Protein AF-A0A5C7JD33-F1 (afdb_monomer_lite)

pLDDT: mean 82.33, std 18.72, range [32.34, 96.62]

Radius of gyration: 14.97 Å; chains: 1; bounding box: 42×30×40 Å

Secondary structure (D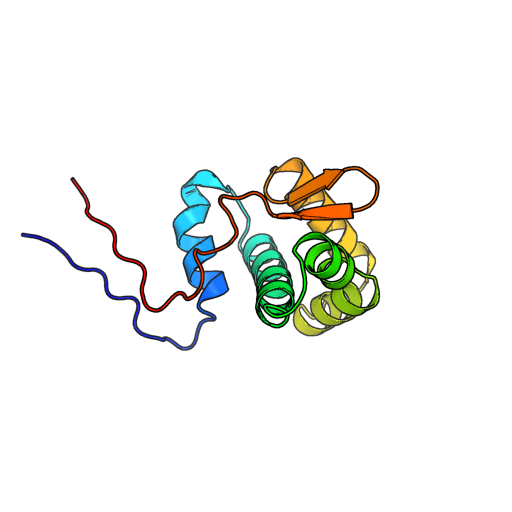SSP, 8-state):
----------SS-HHHHHHHHHHHHH---HHHHHHHHHHHHHHHT-TTS-HHHHHHHHTSHHHHHHHHHHTT-S-THHHHHHHHHHHHTTSEEEETTEEEE-TTTS--SS-S-------

Sequence (119 aa):
MNKIIELKKSELDPTRQYLLLLNGILNLTPIEITVLAEFIDIYLKMDDLDVNDRNKITFSTPSRNIVSKNMKFKSKVSVNNYLKVLKDKKVINFADGIYSFSNVVLPPVPLTSVTFRLI

Foldseek 3Di:
DWDWDWPDPPPDDPLLVLVVVCCVPLVDDSLLSLLLSLLLVQLVVPPVDDQQVSQCVSPDPVNLVVSCVVSVPPDSVVSVVSVVVCCVSVQWHADPNTIHGDPSSRDDPPPPTDTDTDD

Structure (mmCIF, N/CA/C/O backbone):
data_AF-A0A5C7JD33-F1
#
_entry.id   AF-A0A5C7JD33-F1
#
loop_
_atom_site.group_PDB
_atom_site.id
_atom_site.type_symbol
_atom_site.label_atom_id
_atom_site.label_alt_id
_atom_site.label_comp_id
_atom_site.label_asym_id
_atom_site.label_entity_id
_atom_site.label_seq_id
_atom_site.pdbx_PDB_ins_code
_atom_site.Cartn_x
_atom_site.Cartn_y
_atom_site.Cartn_z
_atom_site.occupancy
_atom_site.B_iso_or_equiv
_atom_site.auth_seq_id
_atom_site.auth_comp_id
_atom_site.auth_asym_id
_atom_site.auth_atom_id
_atom_site.pdbx_PDB_model_num
ATOM 1 N N . MET A 1 1 ? -25.732 -15.287 -24.789 1.00 40.75 1 MET A N 1
ATOM 2 C CA . MET A 1 1 ? -25.759 -13.816 -24.606 1.00 40.75 1 MET A CA 1
ATOM 3 C C . MET A 1 1 ? -24.519 -13.415 -23.828 1.00 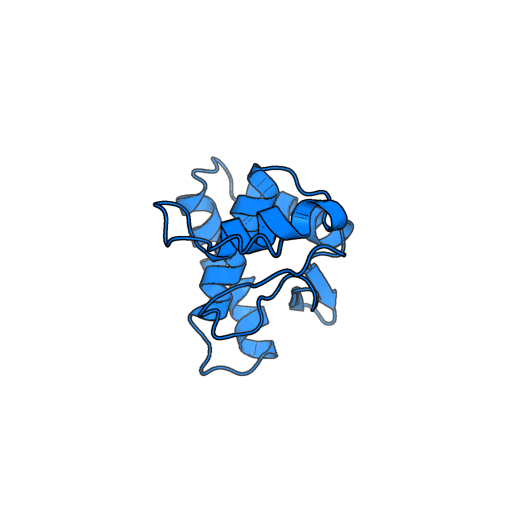40.75 1 MET A C 1
ATOM 5 O O . MET A 1 1 ? -24.412 -13.785 -22.668 1.00 40.75 1 MET A O 1
ATOM 9 N N . ASN A 1 2 ? 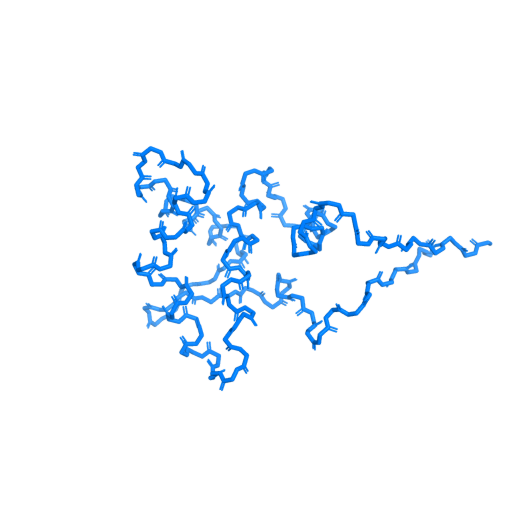-23.574 -12.714 -24.455 1.00 32.34 2 ASN A N 1
ATOM 10 C CA . ASN A 1 2 ? -22.410 -12.176 -23.749 1.00 32.34 2 ASN A CA 1
ATOM 11 C C . ASN A 1 2 ? -22.866 -10.951 -22.943 1.00 32.34 2 ASN A C 1
ATOM 13 O O . ASN A 1 2 ? -23.315 -9.970 -23.532 1.00 32.34 2 ASN A O 1
ATOM 17 N N . LYS A 1 3 ? -22.793 -11.008 -21.609 1.00 34.25 3 LYS A N 1
ATOM 18 C CA . LYS A 1 3 ? -22.976 -9.825 -20.757 1.00 34.25 3 LYS A CA 1
ATOM 19 C C . LYS A 1 3 ? -21.626 -9.132 -20.619 1.00 34.25 3 LYS A C 1
ATOM 21 O O . LYS A 1 3 ? -20.737 -9.649 -19.952 1.00 34.25 3 LYS A O 1
ATOM 26 N N . ILE A 1 4 ? -21.484 -7.981 -21.265 1.00 42.28 4 ILE A N 1
ATOM 27 C CA . ILE A 1 4 ? -20.350 -7.081 -21.060 1.00 42.28 4 ILE A CA 1
ATOM 28 C C . ILE A 1 4 ? -20.682 -6.240 -19.826 1.00 42.28 4 ILE A C 1
ATOM 30 O O . ILE A 1 4 ? -21.683 -5.524 -19.819 1.00 42.28 4 ILE A O 1
ATOM 34 N N . ILE A 1 5 ? -19.886 -6.374 -18.764 1.00 49.19 5 ILE A N 1
ATOM 35 C CA . ILE A 1 5 ? -19.949 -5.475 -17.608 1.00 49.19 5 ILE A CA 1
ATOM 36 C C . ILE A 1 5 ? -18.917 -4.384 -17.859 1.00 49.19 5 ILE A C 1
ATOM 38 O O . ILE A 1 5 ? -17.718 -4.613 -17.734 1.00 49.19 5 ILE A O 1
ATOM 42 N N . GLU A 1 6 ? -19.393 -3.213 -18.259 1.00 43.91 6 GLU A N 1
ATOM 43 C CA . GLU A 1 6 ? -18.556 -2.044 -18.483 1.00 43.91 6 GLU A CA 1
ATOM 44 C C . GLU A 1 6 ? -18.485 -1.238 -17.180 1.00 43.91 6 GLU A C 1
ATOM 46 O O . GLU A 1 6 ? -19.495 -0.715 -16.696 1.00 43.91 6 GLU A O 1
ATOM 51 N N . LEU A 1 7 ? -17.297 -1.165 -16.575 1.00 47.56 7 LEU A N 1
ATOM 52 C CA . LEU A 1 7 ? -17.059 -0.303 -15.421 1.00 47.56 7 LEU A CA 1
ATOM 53 C C . LEU A 1 7 ? -17.015 1.146 -15.911 1.00 47.56 7 LEU A C 1
ATOM 55 O O . LEU A 1 7 ? -15.969 1.661 -16.303 1.00 47.56 7 LEU A O 1
ATOM 59 N N . LYS A 1 8 ? -18.171 1.815 -15.914 1.00 44.53 8 LYS A N 1
ATOM 60 C CA . LYS A 1 8 ? -18.211 3.272 -16.062 1.00 44.53 8 LYS A CA 1
ATOM 61 C C . LYS A 1 8 ? -17.364 3.871 -14.944 1.00 44.53 8 LYS A C 1
ATOM 63 O O . LYS A 1 8 ? -17.480 3.427 -13.804 1.00 44.53 8 LYS A O 1
ATOM 68 N N . LYS A 1 9 ? -16.550 4.878 -15.280 1.00 44.44 9 LYS A N 1
ATOM 69 C CA . LYS A 1 9 ? -15.815 5.755 -14.355 1.00 44.44 9 LYS A CA 1
ATOM 70 C C . LYS A 1 9 ? -16.811 6.402 -13.383 1.00 44.44 9 LYS A C 1
ATOM 72 O O . LYS A 1 9 ? -17.263 7.521 -13.592 1.00 44.44 9 LYS A O 1
ATOM 77 N N . SER A 1 10 ? -17.261 5.634 -12.402 1.00 43.84 10 SER A N 1
ATOM 78 C CA . SER A 1 10 ? -18.130 6.082 -11.331 1.00 43.84 10 SER A CA 1
ATOM 79 C C . SER A 1 10 ? -17.274 6.827 -10.317 1.00 43.84 10 SER A C 1
ATOM 81 O O . SER A 1 10 ? -16.047 6.789 -10.368 1.00 43.84 10 SER A O 1
ATOM 83 N N . GLU A 1 11 ? -17.918 7.515 -9.389 1.00 51.97 11 GLU A N 1
ATOM 84 C CA . GLU A 1 11 ? -17.321 8.333 -8.326 1.00 51.97 11 GLU A CA 1
ATOM 85 C C . GLU A 1 11 ? -16.336 7.580 -7.394 1.00 51.97 11 GLU A C 1
ATOM 87 O O . GLU A 1 11 ? -15.811 8.156 -6.445 1.00 51.97 11 GLU A O 1
ATOM 92 N N . LEU A 1 12 ? -16.077 6.292 -7.650 1.00 55.78 12 LEU A N 1
ATOM 93 C CA . LEU A 1 12 ? -15.148 5.432 -6.930 1.00 55.78 12 LEU A CA 1
ATOM 94 C C . LEU A 1 12 ? -13.841 5.249 -7.706 1.00 55.78 12 LEU A C 1
ATOM 96 O O . LEU A 1 12 ? -13.860 4.878 -8.878 1.00 55.78 12 LEU A O 1
ATOM 100 N N . ASP A 1 13 ? -12.725 5.420 -6.998 1.00 75.75 13 ASP A N 1
ATOM 101 C CA . ASP A 1 13 ? -11.361 5.188 -7.478 1.00 75.75 13 ASP A CA 1
ATOM 102 C C . ASP A 1 13 ? -11.217 3.849 -8.262 1.00 75.75 13 ASP A C 1
ATOM 104 O O . ASP A 1 13 ? -11.573 2.785 -7.731 1.00 75.75 13 ASP A O 1
ATOM 108 N N . PRO A 1 14 ? -10.720 3.875 -9.521 1.00 79.25 14 PRO A N 1
ATOM 109 C CA . PRO A 1 14 ? -10.504 2.686 -10.347 1.00 79.25 14 PRO A CA 1
ATOM 110 C C . PRO A 1 14 ? -9.651 1.599 -9.683 1.00 79.25 14 PRO A C 1
ATOM 112 O O . PRO A 1 14 ? -9.951 0.412 -9.846 1.00 79.25 14 PRO A O 1
ATOM 115 N N . THR A 1 15 ? -8.633 1.977 -8.905 1.00 87.31 15 THR A N 1
ATOM 116 C CA . THR A 1 15 ? -7.768 1.025 -8.195 1.00 87.31 15 THR A CA 1
ATOM 117 C C . THR A 1 15 ? -8.576 0.239 -7.165 1.00 87.31 15 THR A C 1
ATOM 119 O O . THR A 1 15 ? -8.535 -0.995 -7.123 1.00 87.31 15 THR A O 1
ATOM 122 N N . ARG A 1 16 ? -9.408 0.929 -6.382 1.00 88.69 16 ARG A N 1
ATOM 123 C CA . ARG A 1 16 ? -10.329 0.290 -5.437 1.00 88.69 16 ARG A CA 1
ATOM 124 C C . ARG A 1 16 ? -11.321 -0.656 -6.116 1.00 88.69 16 ARG A C 1
ATOM 126 O O . ARG A 1 16 ? -11.585 -1.731 -5.577 1.00 88.69 16 ARG A O 1
ATOM 133 N N . GLN A 1 17 ? -11.870 -0.295 -7.278 1.00 85.56 17 GLN A N 1
ATOM 134 C CA . GLN A 1 17 ? -12.785 -1.178 -8.020 1.00 85.56 17 GLN A CA 1
ATOM 135 C C . GLN A 1 17 ? -12.090 -2.456 -8.495 1.00 85.56 17 GLN A C 1
ATOM 137 O O . GLN A 1 17 ? -12.632 -3.549 -8.327 1.00 85.56 17 GLN A O 1
ATOM 142 N N . TYR A 1 18 ? -10.873 -2.328 -9.024 1.00 86.75 18 TYR A N 1
ATOM 143 C CA . TYR A 1 18 ? -10.045 -3.467 -9.412 1.00 86.75 18 TYR A CA 1
ATOM 144 C C . TYR A 1 18 ? -9.812 -4.424 -8.233 1.00 86.75 18 TYR A C 1
ATOM 146 O O . TYR A 1 18 ? -10.055 -5.627 -8.341 1.00 86.75 18 TYR A O 1
ATOM 154 N N . LEU A 1 19 ? -9.437 -3.893 -7.068 1.00 90.56 19 LEU A N 1
ATOM 155 C CA . LEU A 1 19 ? -9.217 -4.706 -5.869 1.00 90.56 19 LEU A CA 1
ATOM 156 C C . LEU A 1 19 ? -10.499 -5.369 -5.347 1.00 90.56 19 LEU A C 1
ATOM 158 O O . LEU A 1 19 ? -10.441 -6.504 -4.876 1.00 90.56 19 LEU A O 1
ATOM 162 N N . LEU A 1 20 ? -11.655 -4.701 -5.445 1.00 90.56 20 LEU A N 1
ATOM 163 C CA . LEU A 1 20 ? -12.949 -5.285 -5.071 1.00 90.56 20 LEU A CA 1
ATOM 164 C C . LEU A 1 20 ? -13.289 -6.512 -5.925 1.00 90.56 20 LEU A C 1
ATOM 166 O O . LEU A 1 20 ? -13.802 -7.495 -5.392 1.00 90.56 20 LEU A O 1
ATOM 170 N N . LEU A 1 21 ? -12.961 -6.484 -7.218 1.00 87.12 21 LEU A N 1
ATOM 171 C CA . LEU A 1 21 ? -13.149 -7.626 -8.116 1.00 87.12 21 LEU A CA 1
ATOM 172 C C . LEU A 1 21 ? -12.237 -8.799 -7.749 1.00 87.12 21 LEU A C 1
ATOM 174 O O . LEU A 1 21 ? -12.673 -9.949 -7.744 1.00 87.12 21 LEU A O 1
ATOM 178 N N . LEU A 1 22 ? -10.987 -8.511 -7.389 1.00 87.88 22 LEU A N 1
ATOM 179 C CA . LEU A 1 22 ? -10.038 -9.529 -6.939 1.00 87.88 22 LEU A CA 1
ATOM 180 C C . LEU A 1 22 ? -10.328 -10.047 -5.528 1.00 87.88 22 LEU A C 1
ATOM 182 O O . LEU A 1 22 ? -9.745 -11.049 -5.108 1.00 87.88 22 LEU A O 1
ATOM 186 N N . ASN A 1 23 ? -11.220 -9.399 -4.777 1.00 90.25 23 ASN A N 1
ATOM 187 C CA . ASN A 1 23 ? -11.369 -9.672 -3.355 1.00 90.25 23 ASN A CA 1
ATOM 188 C C . ASN A 1 23 ? -11.886 -11.082 -3.032 1.00 90.25 23 ASN A C 1
ATOM 190 O O . ASN A 1 23 ? -11.648 -11.572 -1.930 1.00 90.25 23 ASN A O 1
ATOM 194 N N . GLY A 1 24 ? -12.518 -11.767 -3.993 1.00 83.62 24 GLY A N 1
ATOM 195 C CA . GLY A 1 24 ? -12.850 -13.192 -3.862 1.00 83.62 24 GLY A CA 1
ATOM 196 C C . GLY A 1 24 ? -11.620 -14.092 -3.666 1.00 83.62 24 GLY A C 1
ATOM 197 O O . GLY A 1 24 ? -11.741 -15.176 -3.106 1.00 83.62 24 GLY A O 1
ATOM 198 N N . ILE A 1 25 ? -10.439 -13.624 -4.080 1.00 86.31 25 ILE A N 1
ATOM 199 C CA . ILE A 1 25 ? -9.143 -14.295 -3.906 1.00 86.31 25 ILE A CA 1
ATOM 200 C C . ILE A 1 25 ? -8.355 -13.653 -2.756 1.00 86.31 25 ILE A C 1
ATOM 202 O O . ILE A 1 25 ? -7.737 -14.355 -1.960 1.00 86.31 25 ILE A O 1
ATOM 206 N N . LEU A 1 26 ? -8.372 -12.318 -2.657 1.00 89.31 26 LEU A N 1
ATOM 207 C CA . LEU A 1 26 ? -7.541 -11.580 -1.697 1.00 89.31 26 LEU A CA 1
ATOM 208 C C . LEU A 1 26 ?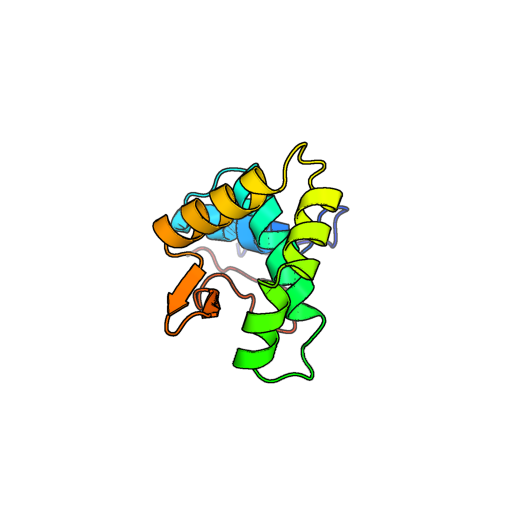 -8.068 -11.641 -0.253 1.00 89.31 26 LEU A C 1
ATOM 210 O O . LEU A 1 26 ? -7.291 -11.463 0.686 1.00 89.31 26 LEU A O 1
ATOM 214 N N . ASN A 1 27 ? -9.372 -11.886 -0.070 1.00 92.44 27 ASN A N 1
ATOM 215 C CA . ASN A 1 27 ? -10.042 -11.971 1.232 1.00 92.44 27 ASN A CA 1
ATOM 216 C C . ASN A 1 27 ? -9.710 -10.782 2.162 1.00 92.44 27 ASN A C 1
ATOM 218 O O . ASN A 1 27 ? -9.341 -10.941 3.333 1.00 92.44 27 ASN A O 1
ATOM 222 N N . LEU A 1 28 ? -9.783 -9.568 1.615 1.00 94.75 28 LEU A N 1
ATOM 223 C CA . LEU A 1 28 ? -9.542 -8.309 2.312 1.00 94.75 28 LEU A CA 1
ATOM 224 C C . LEU A 1 28 ? -10.846 -7.710 2.840 1.00 94.75 28 LEU A C 1
ATOM 226 O O . LEU A 1 28 ? -11.910 -7.797 2.219 1.00 94.75 28 LEU A O 1
ATOM 230 N N . THR A 1 29 ? -10.758 -7.058 3.995 1.00 95.69 29 THR A N 1
ATOM 231 C CA . THR A 1 29 ? -11.861 -6.254 4.530 1.00 95.69 29 THR A CA 1
ATOM 232 C C . THR A 1 29 ? -12.000 -4.942 3.743 1.00 95.69 29 THR A C 1
ATOM 234 O O . THR A 1 29 ? -11.035 -4.488 3.123 1.00 95.69 29 THR A O 1
ATOM 237 N N . PRO A 1 30 ? -13.160 -4.258 3.785 1.00 93.31 30 PRO A N 1
ATOM 238 C CA . PRO A 1 30 ? -13.347 -3.001 3.055 1.00 93.31 30 PRO A CA 1
ATOM 239 C C . PRO A 1 30 ? -12.297 -1.927 3.380 1.00 93.31 30 PRO A C 1
ATOM 241 O O . PRO A 1 30 ? -11.896 -1.157 2.503 1.00 93.31 30 PRO A O 1
ATOM 244 N N . ILE A 1 31 ? -11.830 -1.884 4.633 1.00 93.38 31 ILE A N 1
ATOM 245 C CA . ILE A 1 31 ? -10.800 -0.935 5.057 1.00 93.38 31 ILE A CA 1
ATOM 246 C C . ILE A 1 31 ? -9.417 -1.335 4.533 1.00 93.38 31 ILE A C 1
ATOM 248 O O . ILE A 1 31 ? -8.689 -0.471 4.059 1.00 93.38 31 ILE A O 1
ATOM 252 N N . GLU A 1 32 ? -9.079 -2.626 4.530 1.00 95.62 32 GLU A N 1
ATOM 253 C CA . GLU A 1 32 ? -7.815 -3.128 3.978 1.00 95.62 32 GLU A CA 1
ATOM 254 C C . GLU A 1 32 ? -7.717 -2.884 2.472 1.00 95.62 32 GLU A C 1
ATOM 256 O O . GLU A 1 32 ? -6.669 -2.454 2.003 1.00 95.62 32 GLU A O 1
ATOM 261 N N . ILE A 1 33 ? -8.813 -3.089 1.730 1.00 95.25 33 ILE A N 1
ATOM 262 C CA . ILE A 1 33 ? -8.896 -2.758 0.299 1.00 95.25 33 ILE A CA 1
ATOM 263 C C . ILE A 1 33 ? -8.605 -1.277 0.081 1.00 95.25 33 ILE A C 1
ATOM 265 O O . ILE A 1 33 ? -7.843 -0.919 -0.809 1.00 95.25 33 ILE A O 1
ATOM 269 N N . THR A 1 34 ? -9.203 -0.415 0.902 1.00 93.62 34 THR A N 1
ATOM 270 C CA . THR A 1 34 ? -9.037 1.035 0.763 1.00 93.62 34 THR A CA 1
ATOM 271 C C . THR A 1 34 ? -7.604 1.458 1.106 1.00 93.62 34 THR A C 1
ATOM 273 O O . THR A 1 34 ? -7.008 2.233 0.370 1.00 93.62 34 THR A O 1
ATOM 276 N N . VAL A 1 35 ? -7.002 0.887 2.157 1.00 95.44 35 VAL A N 1
ATOM 277 C CA . VAL A 1 35 ? -5.583 1.122 2.483 1.00 95.44 35 VAL A CA 1
ATOM 278 C C . VAL A 1 35 ? -4.666 0.642 1.357 1.00 95.44 35 VAL A C 1
ATOM 280 O O . VAL A 1 35 ? -3.715 1.335 1.008 1.00 95.44 35 VAL A O 1
ATOM 283 N N . LEU A 1 36 ? -4.934 -0.534 0.789 1.00 95.94 36 LEU A N 1
ATOM 284 C CA . LEU A 1 36 ? -4.150 -1.076 -0.316 1.00 95.94 36 LEU A CA 1
ATOM 285 C C . LEU A 1 36 ? -4.258 -0.203 -1.572 1.00 95.94 36 LEU A C 1
ATOM 287 O O . LEU A 1 36 ? -3.236 0.054 -2.202 1.00 95.94 36 LEU A O 1
ATOM 291 N N . ALA A 1 37 ? -5.462 0.277 -1.897 1.00 94.00 37 ALA A N 1
ATOM 292 C CA . ALA A 1 37 ? -5.693 1.178 -3.023 1.00 94.00 37 ALA A CA 1
ATOM 293 C C . ALA A 1 37 ? -4.859 2.460 -2.899 1.00 94.00 37 ALA A C 1
ATOM 295 O O . ALA A 1 37 ? -4.126 2.795 -3.821 1.00 94.00 37 ALA A O 1
ATOM 296 N N . GLU A 1 38 ? -4.855 3.095 -1.722 1.00 94.75 38 GLU A N 1
ATOM 297 C CA . GLU A 1 38 ? -4.054 4.300 -1.461 1.00 94.75 38 GLU A CA 1
ATOM 298 C C . GLU A 1 38 ? -2.550 4.082 -1.712 1.00 94.75 38 GLU A C 1
ATOM 300 O O . GLU A 1 38 ? -1.870 4.948 -2.263 1.00 94.75 38 GLU A O 1
ATOM 305 N N . PHE A 1 39 ? -2.009 2.917 -1.336 1.00 95.94 39 PHE A N 1
ATOM 306 C CA . PHE A 1 39 ? -0.610 2.589 -1.626 1.00 95.94 39 PHE A CA 1
ATOM 307 C C . PHE A 1 39 ? -0.364 2.325 -3.115 1.00 95.94 39 PHE A C 1
ATOM 309 O O . PHE A 1 39 ? 0.663 2.756 -3.642 1.00 95.94 39 PHE A O 1
ATOM 316 N N . ILE A 1 40 ? -1.277 1.635 -3.799 1.00 94.38 40 ILE A N 1
ATOM 317 C CA . ILE A 1 40 ? -1.155 1.379 -5.240 1.00 94.38 40 ILE A CA 1
ATOM 318 C C . ILE A 1 40 ? -1.239 2.693 -6.025 1.00 94.38 40 ILE A C 1
ATOM 320 O O . ILE A 1 40 ? -0.441 2.903 -6.932 1.00 94.38 40 ILE A O 1
ATOM 324 N N . ASP A 1 41 ? -2.108 3.622 -5.639 1.00 92.00 41 ASP A N 1
ATOM 325 C CA . ASP A 1 41 ? -2.208 4.931 -6.289 1.00 92.00 41 ASP A CA 1
ATOM 326 C C . ASP A 1 41 ? -0.923 5.752 -6.152 1.00 92.00 41 ASP A C 1
ATOM 328 O O . ASP A 1 41 ? -0.524 6.446 -7.088 1.00 92.00 41 ASP A O 1
ATOM 332 N N . ILE A 1 42 ? -0.248 5.673 -4.999 1.00 93.94 42 ILE A N 1
ATOM 333 C CA . ILE A 1 42 ? 1.087 6.263 -4.828 1.00 93.94 42 ILE A CA 1
ATOM 334 C C . ILE A 1 42 ? 2.074 5.589 -5.788 1.00 93.94 42 ILE A C 1
ATOM 336 O O . ILE A 1 42 ? 2.785 6.282 -6.512 1.00 93.94 42 ILE A O 1
ATOM 340 N N . TYR A 1 43 ? 2.085 4.255 -5.836 1.00 93.94 43 TYR A N 1
ATOM 341 C CA . TYR A 1 43 ? 2.981 3.476 -6.693 1.00 93.94 43 TYR A CA 1
ATOM 342 C C . TYR A 1 43 ? 2.801 3.783 -8.185 1.00 93.94 43 TYR A C 1
ATOM 344 O O . TYR A 1 43 ? 3.787 3.888 -8.917 1.00 93.94 43 TYR A O 1
ATOM 352 N N . LEU A 1 44 ? 1.559 3.923 -8.652 1.00 89.62 44 LEU A N 1
ATOM 353 C CA . LEU A 1 44 ? 1.220 4.165 -10.058 1.00 89.62 44 LEU A CA 1
ATOM 354 C C . LEU A 1 44 ? 1.569 5.580 -10.536 1.00 89.62 44 LEU A C 1
ATOM 356 O O . LEU A 1 44 ? 1.772 5.762 -11.728 1.00 89.62 44 LEU A O 1
ATOM 360 N N . LYS A 1 45 ? 1.689 6.560 -9.632 1.00 90.94 45 LYS A N 1
ATOM 361 C CA . LYS A 1 45 ? 2.094 7.941 -9.968 1.00 90.94 45 LYS A CA 1
ATOM 362 C C . LYS A 1 45 ? 3.589 8.109 -10.262 1.00 90.94 45 LYS A C 1
ATOM 364 O O . LYS A 1 45 ? 3.992 9.201 -10.637 1.00 90.94 45 LYS A O 1
ATOM 369 N N . MET A 1 46 ? 4.389 7.073 -10.027 1.00 91.88 46 MET A N 1
ATOM 370 C CA . MET A 1 46 ? 5.847 7.068 -10.193 1.00 91.88 46 MET A CA 1
ATOM 371 C C . MET A 1 46 ? 6.249 6.060 -11.277 1.00 91.88 46 MET A C 1
ATOM 373 O O . MET A 1 46 ? 7.086 5.192 -11.042 1.00 91.88 46 MET A O 1
ATOM 377 N N . ASP A 1 47 ? 5.553 6.058 -12.412 1.00 87.12 47 ASP A N 1
ATOM 378 C CA . ASP A 1 47 ? 5.771 5.100 -13.503 1.00 87.12 47 ASP A CA 1
ATOM 379 C C . ASP A 1 47 ? 7.099 5.305 -14.250 1.00 87.12 47 ASP A C 1
ATOM 381 O O . ASP A 1 47 ? 7.558 4.391 -14.935 1.00 87.12 47 ASP A O 1
ATOM 385 N N . ASP A 1 48 ? 7.738 6.456 -14.054 1.00 91.25 48 ASP A N 1
ATOM 386 C CA . ASP A 1 48 ? 9.055 6.838 -14.561 1.00 91.25 48 ASP A CA 1
ATOM 387 C C . ASP A 1 48 ? 10.234 6.229 -13.779 1.00 91.25 48 ASP A C 1
ATOM 389 O O . ASP A 1 48 ? 11.362 6.212 -14.276 1.00 91.25 48 ASP A O 1
ATOM 393 N N . LEU A 1 49 ? 9.988 5.709 -12.573 1.00 92.19 49 LEU A N 1
ATOM 394 C CA . LEU A 1 49 ? 11.005 5.103 -11.710 1.00 92.19 49 LEU A CA 1
ATOM 395 C C . LEU A 1 49 ? 11.086 3.578 -11.884 1.00 92.19 49 LEU A C 1
ATOM 397 O O . LEU A 1 49 ? 10.111 2.905 -12.233 1.00 92.19 49 LEU A O 1
ATOM 401 N N . ASP A 1 50 ? 12.241 2.991 -11.560 1.00 94.19 50 ASP A N 1
ATOM 402 C CA . ASP A 1 50 ? 12.368 1.535 -11.519 1.00 94.19 50 ASP A CA 1
ATOM 403 C C . ASP A 1 50 ? 11.540 0.916 -10.377 1.00 94.19 50 ASP A C 1
ATOM 405 O O . ASP A 1 50 ? 11.181 1.556 -9.386 1.00 94.19 50 ASP A O 1
ATOM 409 N N . VAL A 1 51 ? 11.238 -0.378 -10.501 1.00 90.31 51 VAL A N 1
ATOM 410 C CA . VAL A 1 51 ? 10.350 -1.097 -9.573 1.00 90.31 51 VAL A CA 1
ATOM 411 C C . VAL A 1 51 ? 10.841 -1.049 -8.122 1.00 90.31 51 VAL A C 1
ATOM 413 O O . VAL A 1 51 ? 10.013 -0.938 -7.212 1.00 90.31 51 VAL A O 1
ATOM 416 N N . ASN A 1 52 ? 12.151 -1.127 -7.878 1.00 91.69 52 ASN A N 1
ATOM 417 C CA . ASN A 1 52 ? 12.689 -1.140 -6.520 1.00 91.69 52 ASN A CA 1
ATOM 418 C C . ASN A 1 52 ? 12.576 0.236 -5.872 1.00 91.69 52 ASN A C 1
ATOM 420 O O . ASN A 1 52 ? 12.167 0.325 -4.711 1.00 91.69 52 ASN A O 1
ATOM 424 N N . ASP A 1 53 ? 12.875 1.301 -6.608 1.00 95.06 53 ASP A N 1
ATOM 425 C CA . ASP A 1 53 ? 12.762 2.657 -6.078 1.00 95.06 53 ASP A CA 1
ATOM 426 C C . ASP A 1 53 ? 11.299 3.070 -5.882 1.00 95.06 53 ASP A C 1
ATOM 428 O O . ASP A 1 53 ? 10.951 3.603 -4.821 1.00 95.06 53 ASP A O 1
ATOM 432 N N . ARG A 1 54 ? 10.397 2.674 -6.791 1.00 95.06 54 ARG A N 1
ATOM 433 C CA . ARG A 1 54 ? 8.943 2.813 -6.583 1.00 95.06 54 ARG A CA 1
ATOM 434 C C . ARG A 1 54 ? 8.482 2.124 -5.308 1.00 95.06 54 ARG A C 1
ATOM 436 O O . ARG A 1 54 ? 7.748 2.720 -4.520 1.00 95.06 54 ARG A O 1
ATOM 443 N N . ASN A 1 55 ? 8.914 0.885 -5.083 1.00 95.06 55 ASN A N 1
ATOM 444 C CA . ASN A 1 55 ? 8.583 0.114 -3.886 1.00 95.06 55 ASN A CA 1
ATOM 445 C C . ASN A 1 55 ? 9.093 0.805 -2.609 1.00 95.06 55 ASN A C 1
ATOM 447 O O . ASN A 1 55 ? 8.317 1.035 -1.674 1.00 95.06 55 ASN A O 1
ATOM 451 N N . LYS A 1 56 ? 10.367 1.221 -2.578 1.00 95.44 56 LYS A N 1
ATOM 452 C CA . LYS A 1 56 ? 10.950 1.950 -1.436 1.00 95.44 56 LYS A CA 1
ATOM 453 C C . LYS A 1 56 ? 10.160 3.215 -1.108 1.00 95.44 56 LYS A C 1
ATOM 455 O O . LYS A 1 56 ? 9.837 3.442 0.059 1.00 95.44 56 LYS A O 1
ATOM 460 N N . ILE A 1 57 ? 9.824 4.021 -2.117 1.00 96.31 57 ILE A N 1
ATOM 461 C CA . 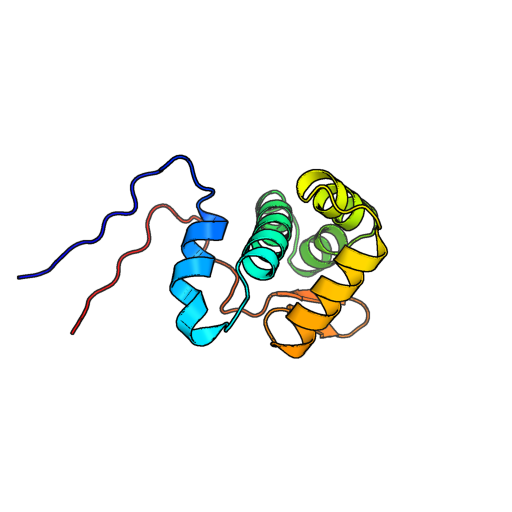ILE A 1 57 ? 9.094 5.279 -1.923 1.00 96.31 57 ILE A CA 1
ATOM 462 C C . ILE A 1 57 ? 7.648 5.007 -1.500 1.00 96.31 57 ILE A C 1
ATOM 464 O O . ILE A 1 57 ? 7.167 5.622 -0.545 1.00 96.31 57 ILE A O 1
ATOM 468 N N . THR A 1 58 ? 6.968 4.050 -2.133 1.00 96.62 58 THR A N 1
ATOM 469 C CA . THR A 1 58 ? 5.564 3.704 -1.843 1.00 96.62 58 THR A CA 1
ATOM 470 C C . THR A 1 58 ? 5.361 3.326 -0.382 1.00 96.62 58 THR A C 1
ATOM 472 O O . THR A 1 58 ? 4.433 3.807 0.266 1.00 96.62 58 THR A O 1
ATOM 475 N N . PHE A 1 59 ? 6.264 2.523 0.180 1.00 95.69 59 PHE A N 1
ATOM 476 C CA . PHE A 1 59 ? 6.163 2.066 1.566 1.00 95.69 59 PHE A CA 1
ATOM 477 C C . PHE A 1 59 ? 7.016 2.885 2.544 1.00 95.69 59 PHE A C 1
ATOM 479 O O . PHE A 1 59 ? 7.183 2.478 3.699 1.00 95.69 59 PHE A O 1
ATOM 486 N N . SER A 1 60 ? 7.539 4.036 2.119 1.00 95.31 60 SER A N 1
ATOM 487 C CA . SER A 1 60 ? 8.338 4.937 2.951 1.00 95.31 60 SER A CA 1
ATOM 488 C C . SER A 1 60 ? 7.514 5.612 4.056 1.00 95.31 60 SER A C 1
ATOM 490 O O . SER A 1 60 ? 6.283 5.671 4.014 1.00 95.31 60 SER A O 1
ATOM 492 N N . THR A 1 61 ? 8.195 6.169 5.061 1.00 94.44 61 THR A N 1
ATOM 493 C CA . THR A 1 61 ? 7.547 6.935 6.139 1.00 94.44 61 THR A CA 1
ATOM 494 C C . THR A 1 61 ? 6.701 8.110 5.620 1.00 94.44 61 THR A C 1
ATOM 496 O O . THR A 1 61 ? 5.568 8.248 6.090 1.00 94.44 61 THR A O 1
ATOM 499 N N . PRO A 1 62 ? 7.168 8.940 4.660 1.00 95.25 62 PRO A N 1
ATOM 500 C CA . PRO A 1 62 ? 6.332 9.967 4.034 1.00 95.25 62 PRO A CA 1
ATOM 501 C C . PRO A 1 62 ? 5.027 9.418 3.450 1.00 95.25 62 PRO A C 1
ATOM 503 O O . PRO A 1 62 ? 3.955 9.906 3.807 1.00 95.25 62 PRO A O 1
ATOM 506 N N . SER A 1 63 ? 5.093 8.357 2.647 1.00 95.31 63 SER A N 1
ATOM 507 C CA . SER A 1 63 ? 3.910 7.750 2.027 1.00 95.31 63 SER A CA 1
ATOM 508 C C . SER A 1 63 ? 2.949 7.171 3.062 1.00 95.31 63 SER A C 1
ATOM 510 O O . SER A 1 63 ? 1.748 7.423 3.002 1.00 95.31 63 SER A O 1
ATOM 512 N N . ARG A 1 64 ? 3.457 6.511 4.111 1.00 94.81 64 ARG A N 1
ATOM 513 C CA . ARG A 1 64 ? 2.618 6.051 5.233 1.00 94.81 64 ARG A CA 1
ATOM 514 C C . ARG A 1 64 ? 1.913 7.204 5.951 1.00 94.81 64 ARG A C 1
ATOM 516 O O . ARG A 1 64 ? 0.783 7.029 6.403 1.00 94.81 64 ARG A O 1
ATOM 523 N N . ASN A 1 65 ? 2.545 8.376 6.062 1.00 92.81 65 ASN A N 1
ATOM 524 C CA . ASN A 1 65 ? 1.897 9.560 6.637 1.00 92.81 65 ASN A CA 1
ATOM 525 C C . ASN A 1 65 ? 0.766 10.073 5.733 1.00 92.81 65 ASN A C 1
ATOM 527 O O . ASN A 1 65 ? -0.284 10.453 6.252 1.00 92.81 65 ASN A O 1
ATOM 531 N N . ILE A 1 66 ? 0.962 10.055 4.409 1.00 93.38 66 ILE A N 1
ATOM 532 C CA . ILE A 1 66 ? -0.073 10.418 3.428 1.00 93.38 66 ILE A CA 1
ATOM 533 C C . ILE A 1 66 ? -1.272 9.478 3.574 1.00 93.38 66 ILE A C 1
ATOM 535 O O . ILE A 1 66 ? -2.376 9.948 3.847 1.00 93.38 66 ILE A O 1
ATOM 539 N N . VAL A 1 67 ? -1.042 8.162 3.527 1.00 94.25 67 VAL A N 1
ATOM 540 C CA . VAL A 1 67 ? -2.103 7.155 3.694 1.00 94.25 67 VAL A CA 1
ATOM 541 C C . VAL A 1 67 ? -2.810 7.322 5.042 1.00 94.25 67 VAL A C 1
ATOM 543 O O . VAL A 1 67 ? -4.035 7.349 5.103 1.00 94.25 67 VAL A O 1
ATOM 546 N N . SER A 1 68 ? -2.068 7.519 6.138 1.00 94.19 68 SER A N 1
ATOM 547 C CA . SER A 1 68 ? -2.666 7.743 7.464 1.00 94.19 68 SER A CA 1
ATOM 548 C C . SER A 1 68 ? -3.600 8.956 7.493 1.00 94.19 68 SER A C 1
ATOM 550 O O . SER A 1 68 ? -4.631 8.909 8.167 1.00 94.19 68 SER A O 1
ATOM 552 N N . LYS A 1 69 ? -3.232 10.040 6.798 1.00 92.50 69 LYS A N 1
ATOM 553 C CA . LYS A 1 69 ? -4.022 11.273 6.717 1.00 92.50 69 LYS A CA 1
ATOM 554 C C . LYS A 1 69 ? -5.276 11.068 5.867 1.00 92.50 69 LYS A C 1
ATOM 556 O O . LYS A 1 69 ? -6.361 11.424 6.324 1.00 92.50 69 LYS A O 1
ATOM 561 N N . ASN A 1 70 ? -5.138 10.461 4.688 1.00 91.25 70 ASN A N 1
ATOM 562 C CA . ASN A 1 70 ? -6.252 10.195 3.771 1.00 91.25 70 ASN A CA 1
ATOM 563 C C . ASN A 1 70 ? -7.293 9.272 4.416 1.00 91.25 70 ASN A C 1
ATOM 565 O O . ASN A 1 70 ? -8.492 9.542 4.370 1.00 91.25 70 ASN A O 1
ATOM 569 N N . MET A 1 71 ? -6.822 8.263 5.149 1.00 90.69 71 MET A N 1
ATOM 570 C CA . MET A 1 71 ? -7.665 7.314 5.877 1.00 90.69 71 MET A CA 1
ATOM 571 C C . MET A 1 71 ? -8.214 7.850 7.207 1.00 90.69 71 MET A C 1
ATOM 573 O O . MET A 1 71 ? -8.948 7.143 7.898 1.00 90.69 71 MET A O 1
ATOM 577 N N . LYS A 1 72 ? -7.857 9.084 7.599 1.00 91.00 72 LYS A N 1
ATOM 578 C CA . LYS A 1 72 ? -8.244 9.710 8.877 1.00 91.00 72 LYS A CA 1
ATOM 579 C C . LYS A 1 72 ? -7.932 8.830 10.097 1.00 91.00 72 LYS A C 1
ATOM 581 O O . LYS A 1 72 ? -8.658 8.843 11.095 1.00 91.00 72 LYS A O 1
ATOM 586 N N . PHE A 1 73 ? -6.850 8.053 10.042 1.00 88.81 73 PHE A N 1
ATOM 587 C CA . PHE A 1 73 ? -6.434 7.234 11.176 1.00 88.81 73 PHE A CA 1
ATOM 588 C C . PHE A 1 73 ? -5.887 8.115 12.299 1.00 88.81 73 PHE A C 1
ATOM 590 O O . PHE A 1 73 ? -5.063 8.998 12.073 1.00 88.81 73 PHE A O 1
ATOM 597 N N . LYS A 1 74 ? -6.299 7.828 13.539 1.00 76.06 74 LYS A N 1
ATOM 598 C CA . LYS A 1 74 ? -5.857 8.571 14.733 1.00 76.06 74 LYS A CA 1
ATOM 599 C C . LYS A 1 74 ? -4.382 8.339 15.086 1.00 76.06 74 LYS A C 1
ATOM 601 O O . LYS A 1 74 ? -3.815 9.103 15.856 1.00 76.06 74 LYS A O 1
ATOM 606 N N . SER A 1 75 ? -3.764 7.278 14.561 1.00 75.50 75 SER A N 1
ATOM 607 C CA . SER A 1 75 ? -2.379 6.911 14.866 1.00 75.50 75 SER A CA 1
ATOM 608 C C . SER A 1 75 ? -1.685 6.242 13.684 1.00 75.50 75 SER A C 1
ATOM 610 O O . SER A 1 75 ? -2.267 5.372 13.028 1.00 75.50 75 SER A O 1
ATOM 612 N N . LYS A 1 76 ? -0.399 6.574 13.500 1.00 69.00 76 LYS A N 1
ATOM 613 C CA . LYS A 1 76 ? 0.510 5.958 12.516 1.00 69.00 76 LYS A CA 1
ATOM 614 C C . LYS A 1 76 ? 0.685 4.452 12.723 1.00 69.00 76 LYS A C 1
ATOM 616 O O . LYS A 1 76 ? 0.949 3.728 11.766 1.00 69.00 76 LYS A O 1
ATOM 621 N N . VAL A 1 77 ? 0.496 3.974 13.956 1.00 80.44 77 VAL A N 1
ATOM 622 C CA . VAL A 1 77 ? 0.533 2.541 14.294 1.00 80.44 77 VAL A CA 1
ATOM 623 C C . VAL A 1 77 ? -0.493 1.762 13.466 1.00 80.44 77 VAL A C 1
ATOM 625 O O . VAL A 1 77 ? -0.217 0.647 13.036 1.00 80.44 77 VAL A O 1
ATOM 628 N N . SER A 1 78 ? -1.633 2.383 13.149 1.00 85.94 78 SER A N 1
ATOM 629 C CA . SER A 1 78 ? -2.700 1.760 12.360 1.00 85.94 78 SER A CA 1
ATOM 630 C C . SER A 1 78 ? -2.221 1.372 10.959 1.00 85.94 78 SER A C 1
ATOM 632 O O . SER A 1 78 ? -2.480 0.258 10.522 1.00 85.94 78 SER A O 1
ATOM 634 N N . VAL A 1 79 ? -1.460 2.237 10.276 1.00 92.00 79 VAL A N 1
ATOM 635 C CA . VAL A 1 79 ? -0.938 1.941 8.928 1.00 92.00 79 VAL A CA 1
ATOM 636 C C . VAL A 1 79 ? 0.056 0.783 8.966 1.00 92.00 79 VAL A C 1
ATOM 638 O O . VAL A 1 79 ? -0.028 -0.121 8.142 1.00 92.00 79 VAL A O 1
ATOM 641 N N . ASN A 1 80 ? 0.962 0.761 9.948 1.00 91.94 80 ASN A N 1
ATOM 642 C CA . ASN A 1 80 ? 1.914 -0.344 10.099 1.00 91.94 80 ASN A CA 1
ATOM 643 C C . ASN A 1 80 ? 1.205 -1.676 10.400 1.00 91.94 80 ASN A C 1
ATOM 645 O O . ASN A 1 80 ? 1.611 -2.713 9.879 1.00 91.94 80 ASN A O 1
ATOM 649 N N . ASN A 1 81 ? 0.122 -1.648 11.183 1.00 95.00 81 ASN A N 1
ATOM 650 C CA . ASN A 1 81 ? -0.709 -2.829 11.416 1.00 95.00 81 ASN A CA 1
ATOM 651 C C . ASN A 1 81 ? -1.358 -3.319 10.117 1.00 95.00 81 ASN A C 1
ATOM 653 O O . ASN A 1 81 ? -1.330 -4.517 9.847 1.00 95.00 81 ASN A O 1
ATOM 657 N N . TYR A 1 82 ? -1.870 -2.416 9.276 1.00 96.00 82 TYR A N 1
ATOM 658 C CA . TYR A 1 82 ? -2.406 -2.804 7.970 1.00 96.00 82 TYR A CA 1
ATOM 659 C C . TYR A 1 82 ? -1.331 -3.359 7.034 1.00 96.00 82 TYR A C 1
ATOM 661 O O . TYR A 1 82 ? -1.584 -4.368 6.390 1.00 96.00 82 TYR A O 1
ATOM 669 N N . LEU A 1 83 ? -0.119 -2.794 7.000 1.00 95.25 83 LEU A N 1
ATOM 670 C CA . LEU A 1 83 ? 0.989 -3.381 6.231 1.00 95.25 83 LEU A CA 1
ATOM 671 C C . LEU A 1 83 ? 1.313 -4.803 6.703 1.00 95.25 83 LEU A C 1
ATOM 673 O O . LEU A 1 83 ? 1.521 -5.694 5.882 1.00 95.25 83 LEU A O 1
ATOM 677 N N . LYS A 1 84 ? 1.292 -5.046 8.019 1.00 96.00 84 LYS A N 1
ATOM 678 C CA . LYS A 1 84 ? 1.449 -6.396 8.567 1.00 96.00 84 LYS A CA 1
ATOM 679 C C . LYS A 1 84 ? 0.334 -7.328 8.083 1.00 96.00 84 LYS A C 1
ATOM 681 O O . LYS A 1 84 ? 0.642 -8.398 7.575 1.00 96.00 84 LYS A O 1
ATOM 686 N N . VAL A 1 85 ? -0.929 -6.909 8.176 1.00 96.25 85 VAL A N 1
ATOM 687 C CA . VAL A 1 85 ? -2.081 -7.706 7.717 1.00 96.25 85 VAL A CA 1
ATOM 688 C C . VAL A 1 85 ? -1.999 -8.004 6.218 1.00 96.25 85 VAL A C 1
ATOM 690 O O . VAL A 1 85 ? -2.169 -9.150 5.814 1.00 96.25 85 VAL A O 1
ATOM 693 N N . LEU A 1 86 ? -1.686 -7.004 5.392 1.00 96.62 86 LEU A N 1
ATOM 694 C CA . LEU A 1 86 ? -1.523 -7.170 3.945 1.00 96.62 86 LEU A CA 1
ATOM 695 C C . LEU A 1 86 ? -0.380 -8.142 3.616 1.00 96.62 86 LEU A C 1
ATOM 697 O O . LEU A 1 86 ? -0.510 -8.956 2.700 1.00 96.62 86 LEU A O 1
ATOM 701 N N . LYS A 1 87 ? 0.716 -8.098 4.383 1.00 96.25 87 LYS A N 1
ATOM 702 C CA . LYS A 1 87 ? 1.827 -9.048 4.255 1.00 96.25 87 LYS A CA 1
ATOM 703 C C . LYS A 1 87 ? 1.410 -10.462 4.647 1.00 96.25 87 LYS A C 1
ATOM 705 O O . LYS A 1 87 ? 1.702 -11.413 3.931 1.00 96.25 87 LYS A O 1
ATOM 710 N N . ASP A 1 88 ? 0.719 -10.609 5.771 1.00 95.56 88 ASP A N 1
ATOM 711 C CA . ASP A 1 88 ? 0.278 -11.913 6.278 1.00 95.56 88 ASP A CA 1
ATOM 712 C C . ASP A 1 88 ? -0.741 -12.565 5.324 1.00 95.56 88 ASP A C 1
ATOM 714 O O . ASP A 1 88 ? -0.749 -13.784 5.155 1.00 95.56 88 ASP A O 1
ATOM 718 N N . LYS A 1 89 ? -1.518 -11.747 4.602 1.00 94.75 89 LYS A N 1
ATOM 719 C CA . LYS A 1 89 ? -2.405 -12.167 3.506 1.00 94.75 89 LYS A CA 1
ATOM 720 C C . LYS A 1 89 ? -1.706 -12.334 2.148 1.00 94.75 89 LYS A C 1
ATOM 722 O O . LYS A 1 89 ? -2.375 -12.614 1.160 1.00 94.75 89 LYS A O 1
ATOM 727 N N . LYS A 1 90 ? -0.376 -12.186 2.082 1.00 93.38 90 LYS A N 1
ATOM 728 C CA . LYS A 1 90 ? 0.453 -12.329 0.864 1.00 93.38 90 LYS A CA 1
ATOM 729 C C . LYS A 1 90 ? 0.069 -11.379 -0.278 1.00 93.38 90 LYS A C 1
ATOM 731 O O . LYS A 1 90 ? 0.326 -11.652 -1.450 1.00 93.38 90 LYS A O 1
ATOM 736 N N . VAL A 1 91 ? -0.549 -10.253 0.067 1.00 95.44 91 VAL A N 1
ATOM 737 C CA . VAL A 1 91 ? -0.908 -9.185 -0.874 1.00 95.44 91 VAL A CA 1
ATOM 738 C C . VAL A 1 91 ? 0.289 -8.275 -1.138 1.00 95.44 91 VAL A C 1
ATOM 740 O O . VAL A 1 91 ? 0.486 -7.795 -2.253 1.00 95.44 91 VAL A O 1
ATOM 743 N N . ILE A 1 92 ? 1.127 -8.103 -0.120 1.00 96.06 92 ILE A N 1
ATOM 744 C CA . ILE A 1 92 ? 2.454 -7.510 -0.238 1.00 96.06 92 I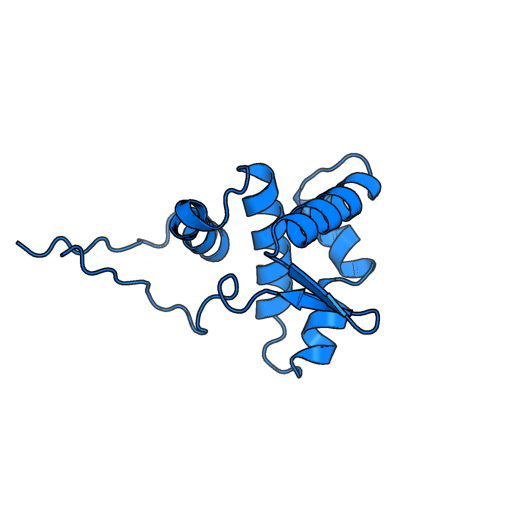LE A CA 1
ATOM 745 C C . ILE A 1 92 ? 3.492 -8.482 0.325 1.00 96.06 92 ILE A C 1
ATOM 747 O O . ILE A 1 92 ? 3.180 -9.333 1.156 1.00 96.06 92 ILE A O 1
ATOM 751 N N . ASN A 1 93 ? 4.734 -8.335 -0.107 1.00 94.94 93 ASN A N 1
ATOM 752 C CA . ASN A 1 93 ? 5.882 -9.092 0.362 1.00 94.94 93 ASN A CA 1
ATOM 753 C C . ASN A 1 93 ? 6.858 -8.151 1.068 1.00 94.94 93 ASN A C 1
ATOM 755 O O . ASN A 1 93 ? 6.817 -6.941 0.861 1.00 94.94 93 ASN A O 1
ATOM 759 N N . PHE A 1 94 ? 7.730 -8.707 1.905 1.00 94.69 94 PHE A N 1
ATOM 760 C CA . PHE A 1 94 ? 8.844 -7.981 2.506 1.00 94.69 94 PHE A CA 1
ATOM 761 C C . PHE A 1 94 ? 10.100 -8.835 2.384 1.00 94.69 94 PHE A C 1
ATOM 763 O O . PHE A 1 94 ? 10.175 -9.904 2.990 1.00 94.69 94 PHE A O 1
ATOM 770 N N . ALA A 1 95 ? 11.050 -8.374 1.582 1.00 92.06 95 ALA A N 1
ATOM 771 C CA . ALA A 1 95 ? 12.326 -9.034 1.339 1.00 92.06 95 ALA A CA 1
ATOM 772 C C . ALA A 1 95 ? 13.418 -7.966 1.261 1.00 92.06 95 ALA A C 1
ATOM 774 O O . ALA A 1 95 ? 13.159 -6.853 0.806 1.00 92.06 95 ALA A O 1
ATOM 775 N N . ASP A 1 96 ? 14.609 -8.278 1.771 1.00 91.31 96 ASP A N 1
ATOM 776 C CA . ASP A 1 96 ? 15.778 -7.387 1.718 1.00 91.31 96 ASP A CA 1
ATOM 777 C C . ASP A 1 96 ? 15.516 -5.964 2.251 1.00 91.31 96 ASP A C 1
ATOM 779 O O . ASP A 1 96 ? 16.050 -4.971 1.764 1.00 91.31 96 ASP A O 1
ATOM 783 N N . GLY A 1 97 ? 14.651 -5.849 3.265 1.00 89.12 97 GLY A N 1
ATOM 784 C CA . GLY A 1 97 ? 14.291 -4.566 3.873 1.00 89.12 97 GLY A CA 1
ATOM 785 C C . GLY A 1 97 ? 13.271 -3.735 3.085 1.00 89.12 97 GLY A C 1
ATOM 786 O O . GLY A 1 97 ? 12.945 -2.623 3.507 1.00 89.12 97 GLY A O 1
ATOM 787 N N . ILE A 1 98 ? 12.739 -4.252 1.974 1.00 91.50 98 ILE A N 1
ATOM 788 C CA . ILE A 1 98 ? 11.850 -3.532 1.058 1.00 91.50 98 ILE A CA 1
ATOM 789 C C . ILE A 1 98 ? 10.507 -4.260 0.951 1.00 91.50 98 ILE A C 1
ATOM 791 O O . ILE A 1 98 ? 10.435 -5.481 0.822 1.00 91.50 98 ILE A O 1
ATOM 795 N N . TYR A 1 99 ? 9.420 -3.490 1.011 1.00 95.69 99 TYR A N 1
ATOM 796 C CA . TYR A 1 99 ? 8.081 -3.996 0.720 1.00 95.69 99 TYR A CA 1
ATOM 797 C C . TYR A 1 99 ? 7.815 -3.966 -0.783 1.00 95.69 99 TYR A C 1
ATOM 799 O O . TYR A 1 99 ? 8.163 -2.992 -1.441 1.00 95.69 99 TYR A O 1
ATOM 807 N N . SER A 1 100 ? 7.142 -4.981 -1.310 1.00 95.12 100 SER A N 1
ATOM 808 C CA . SER A 1 100 ? 6.717 -5.035 -2.712 1.00 95.12 100 SER A CA 1
ATOM 809 C C . SER A 1 100 ? 5.297 -5.572 -2.835 1.00 95.12 100 SER A C 1
ATOM 811 O O . SER A 1 100 ? 4.825 -6.311 -1.974 1.00 95.12 100 SER A O 1
ATOM 813 N N . PHE A 1 101 ? 4.587 -5.203 -3.896 1.00 94.69 101 PHE A N 1
ATOM 814 C CA . PHE A 1 101 ? 3.272 -5.775 -4.174 1.00 94.69 101 PHE A CA 1
ATOM 815 C C . PHE A 1 101 ? 3.387 -7.201 -4.716 1.00 94.69 101 PHE A C 1
ATOM 817 O O . PHE A 1 101 ? 4.340 -7.544 -5.413 1.00 94.69 101 PHE A O 1
ATOM 824 N N . SER A 1 102 ? 2.390 -8.033 -4.423 1.00 91.19 102 SER A N 1
ATOM 825 C CA . SER A 1 102 ? 2.192 -9.279 -5.158 1.00 91.19 102 SER A CA 1
ATOM 826 C C . SER A 1 102 ? 1.759 -8.976 -6.597 1.00 91.19 102 SER A C 1
ATOM 828 O O . SER A 1 102 ? 0.981 -8.051 -6.834 1.00 91.19 102 SER A O 1
ATOM 830 N N . ASN A 1 103 ? 2.208 -9.780 -7.563 1.00 81.06 103 ASN A N 1
ATOM 831 C CA . ASN A 1 103 ? 1.915 -9.561 -8.986 1.00 81.06 103 ASN A CA 1
ATOM 832 C C . ASN A 1 103 ? 0.410 -9.509 -9.296 1.00 81.06 103 ASN A C 1
ATOM 834 O O . ASN A 1 103 ? 0.006 -8.875 -10.260 1.00 81.06 103 ASN A O 1
ATOM 838 N N . VAL A 1 104 ? -0.421 -10.164 -8.479 1.00 80.56 104 VAL A N 1
ATOM 839 C CA . VAL A 1 104 ? -1.876 -10.203 -8.678 1.00 80.56 104 VAL A CA 1
ATOM 840 C C . VAL A 1 104 ? -2.564 -8.883 -8.320 1.00 80.56 104 VAL A C 1
ATOM 842 O O . VAL A 1 104 ? -3.624 -8.585 -8.862 1.00 80.56 104 VAL A O 1
ATOM 845 N N . VAL A 1 105 ? -1.993 -8.082 -7.411 1.00 86.62 105 VAL A N 1
ATOM 846 C CA . VAL A 1 105 ? -2.675 -6.882 -6.894 1.00 86.62 105 VAL A CA 1
ATOM 847 C C . VAL A 1 105 ? -2.335 -5.611 -7.646 1.00 86.62 105 VAL A C 1
ATOM 849 O O . VAL A 1 105 ? -3.076 -4.640 -7.534 1.00 86.62 105 VAL A O 1
ATOM 852 N N . LEU A 1 106 ? -1.255 -5.611 -8.428 1.00 85.81 106 LEU A N 1
ATOM 853 C CA . LEU A 1 106 ? -0.983 -4.512 -9.339 1.00 85.81 106 LEU A CA 1
ATOM 854 C C . LEU A 1 106 ? -1.838 -4.683 -10.592 1.00 85.81 106 LEU A C 1
ATOM 856 O O . LEU A 1 106 ? -1.799 -5.745 -11.217 1.00 85.81 106 LEU A O 1
ATOM 860 N N . PRO A 1 107 ? -2.613 -3.664 -10.979 1.00 74.44 107 PRO A N 1
ATOM 861 C CA . PRO A 1 107 ? -3.333 -3.737 -12.229 1.00 74.44 107 PRO A CA 1
ATOM 862 C C . PRO A 1 107 ? -2.366 -3.697 -13.424 1.00 74.44 107 PRO A C 1
ATOM 864 O O . PRO A 1 107 ? -1.347 -3.003 -13.359 1.00 74.44 107 PRO A O 1
ATOM 867 N N . PRO A 1 108 ? -2.673 -4.388 -14.536 1.00 66.31 108 PRO A N 1
ATOM 868 C CA . PRO A 1 108 ? -1.906 -4.247 -15.767 1.00 66.31 108 PRO A CA 1
ATOM 869 C C . PRO A 1 108 ? -2.076 -2.815 -16.292 1.00 66.31 108 PRO A C 1
ATOM 871 O O . PRO A 1 108 ? -3.171 -2.394 -16.666 1.00 66.31 108 PRO A O 1
ATOM 874 N N . VAL A 1 109 ? -0.999 -2.034 -16.243 1.00 67.56 109 VAL A N 1
ATOM 875 C CA . VAL A 1 109 ? -0.991 -0.612 -16.609 1.00 67.56 109 VAL A CA 1
ATOM 876 C C . VAL A 1 109 ? -0.791 -0.469 -18.127 1.00 67.56 109 VAL A C 1
ATOM 878 O O . VAL A 1 109 ? 0.021 -1.211 -18.683 1.00 67.56 109 VAL A O 1
ATOM 881 N N . PRO A 1 110 ? -1.456 0.493 -18.801 1.00 56.31 110 PRO A N 1
ATOM 882 C CA . PRO A 1 110 ? -2.520 1.361 -18.293 1.00 56.31 110 PRO A CA 1
ATOM 883 C C . PRO A 1 110 ? -3.899 0.685 -18.335 1.00 56.31 110 PRO A C 1
ATOM 885 O O . PRO A 1 110 ? -4.339 0.191 -19.373 1.00 56.31 110 PRO A O 1
ATOM 888 N N . LEU A 1 111 ? -4.619 0.730 -17.208 1.00 53.78 111 LEU A N 1
ATOM 889 C CA . LEU A 1 111 ? -6.017 0.306 -17.119 1.00 53.78 111 LEU A CA 1
ATOM 890 C C . LEU A 1 111 ? -6.913 1.273 -17.900 1.00 53.78 111 LEU A C 1
ATOM 892 O O . LEU A 1 111 ? -7.380 2.279 -17.369 1.00 53.78 111 LEU A O 1
ATOM 896 N N . THR A 1 112 ? -7.182 0.961 -19.161 1.00 51.72 112 THR A N 1
ATOM 897 C CA . THR A 1 112 ? -8.224 1.640 -19.945 1.00 51.72 112 THR A CA 1
ATOM 898 C C . THR A 1 112 ? -9.586 0.967 -19.777 1.00 51.72 112 THR A C 1
ATOM 900 O O . THR A 1 112 ? -10.612 1.637 -19.844 1.00 51.72 112 THR A O 1
ATOM 903 N N . SER A 1 113 ? -9.613 -0.343 -19.512 1.00 47.00 113 SER A N 1
ATOM 904 C CA . SER A 1 113 ? -10.810 -1.114 -19.152 1.00 47.00 113 SER A CA 1
ATOM 905 C C . SER A 1 113 ? -10.422 -2.485 -18.577 1.00 47.00 113 SER A C 1
ATOM 907 O O . SER A 1 113 ? -9.323 -2.978 -18.828 1.00 47.00 113 SER A O 1
ATOM 909 N N . VAL A 1 114 ? -11.323 -3.119 -17.819 1.00 50.97 114 VAL A N 1
ATOM 910 C CA . VAL A 1 114 ? -11.197 -4.521 -17.384 1.00 50.97 114 VAL A CA 1
ATOM 911 C C . VAL A 1 114 ? -12.390 -5.290 -17.950 1.00 50.97 114 VAL A C 1
ATOM 913 O O . VAL A 1 114 ? -13.529 -4.955 -17.639 1.00 50.97 114 VAL A O 1
ATOM 916 N N . THR A 1 115 ? -12.145 -6.302 -18.788 1.00 44.53 115 THR A N 1
ATOM 917 C CA . THR A 1 115 ? -13.201 -7.118 -19.418 1.00 44.53 115 THR A CA 1
ATOM 918 C C . THR A 1 115 ? -13.119 -8.559 -18.926 1.00 44.53 115 THR A C 1
ATOM 920 O O . THR A 1 115 ? -12.061 -9.177 -19.013 1.00 44.53 115 THR A O 1
ATOM 923 N N . PHE A 1 116 ? -14.241 -9.121 -18.466 1.00 47.72 116 PHE A N 1
ATOM 924 C CA . PHE A 1 116 ? -14.344 -10.538 -18.105 1.00 47.72 116 PHE A CA 1
ATOM 925 C C . PHE A 1 116 ? -15.329 -11.265 -19.014 1.00 47.72 116 PHE A C 1
ATOM 927 O O . PHE A 1 116 ? -16.401 -10.748 -19.334 1.00 47.72 116 PHE A O 1
ATOM 934 N N . ARG A 1 117 ? -14.977 -12.500 -19.382 1.00 35.91 117 ARG A N 1
ATOM 935 C CA . ARG A 1 117 ? -15.877 -13.440 -20.048 1.00 35.91 117 ARG A CA 1
ATOM 936 C C . ARG A 1 117 ? -16.303 -14.497 -19.036 1.00 35.91 117 ARG A C 1
ATOM 938 O O . ARG A 1 117 ? -15.475 -15.279 -18.586 1.00 35.91 117 ARG A O 1
ATOM 945 N N . LEU A 1 118 ? -17.583 -14.495 -18.676 1.00 35.41 118 LEU A N 1
ATOM 946 C CA . LEU A 1 118 ? -18.184 -15.578 -17.902 1.00 35.41 118 LEU A CA 1
ATOM 947 C C . LEU A 1 118 ? -18.452 -16.746 -18.861 1.00 35.41 118 LEU A C 1
ATOM 949 O O . LEU A 1 118 ? -19.053 -16.527 -19.918 1.00 35.41 118 LEU A O 1
ATOM 953 N N . ILE A 1 119 ? -17.944 -17.930 -18.516 1.00 47.06 119 ILE A N 1
ATOM 954 C CA . ILE A 1 119 ? -18.146 -19.189 -19.250 1.00 47.06 119 ILE A CA 1
ATOM 955 C C . ILE A 1 119 ? -19.272 -19.972 -18.587 1.00 47.06 119 ILE A C 1
ATOM 957 O O . ILE A 1 119 ? -19.273 -20.010 -17.336 1.00 47.06 119 ILE A O 1
#